Protein AF-A0A7S1R8A8-F1 (afdb_monomer_lite)

Structure (mmCIF, N/CA/C/O backbone):
data_AF-A0A7S1R8A8-F1
#
_entry.id   AF-A0A7S1R8A8-F1
#
loop_
_atom_site.group_PDB
_atom_site.id
_atom_site.type_symbol
_atom_site.label_atom_id
_atom_site.label_alt_id
_atom_site.label_comp_id
_atom_site.label_asym_id
_atom_site.label_entity_id
_atom_site.label_seq_id
_atom_site.pdbx_PDB_ins_code
_atom_site.Cartn_x
_atom_site.Cartn_y
_atom_site.Cartn_z
_atom_site.occupancy
_atom_site.B_iso_or_equiv
_atom_site.auth_seq_id
_atom_site.auth_comp_id
_atom_site.auth_asym_id
_atom_site.auth_atom_id
_atom_site.pdbx_PDB_model_num
ATOM 1 N N . GLY A 1 1 ? -0.635 -26.585 -5.445 1.00 55.06 1 GLY A N 1
ATOM 2 C CA . GLY A 1 1 ? 0.264 -25.433 -5.619 1.00 55.06 1 GLY A CA 1
ATOM 3 C C . GLY A 1 1 ? 1.291 -25.460 -4.512 1.00 55.06 1 GLY A C 1
ATOM 4 O O . GLY A 1 1 ? 1.230 -24.629 -3.621 1.00 55.06 1 GLY A O 1
ATOM 5 N N . ASP A 1 2 ? 2.200 -26.440 -4.534 1.00 68.62 2 ASP A N 1
ATOM 6 C CA . ASP A 1 2 ? 2.897 -26.871 -3.305 1.00 68.62 2 ASP A CA 1
ATOM 7 C C . ASP A 1 2 ? 4.385 -26.489 -3.302 1.00 68.62 2 ASP A C 1
ATOM 9 O O . ASP A 1 2 ? 5.131 -26.845 -2.390 1.00 68.62 2 ASP A O 1
ATOM 13 N N . GLN A 1 3 ? 4.831 -25.764 -4.330 1.00 78.31 3 GLN A N 1
ATOM 14 C CA . GLN A 1 3 ? 6.221 -25.374 -4.509 1.00 78.31 3 GLN A CA 1
ATOM 15 C C . GLN A 1 3 ? 6.344 -23.852 -4.500 1.00 78.31 3 GLN A C 1
ATOM 17 O O . GLN A 1 3 ? 5.862 -23.165 -5.398 1.00 78.31 3 GLN A O 1
ATOM 22 N N . TRP A 1 4 ? 7.019 -23.332 -3.478 1.00 80.81 4 TRP A N 1
ATOM 23 C CA . TRP A 1 4 ? 7.404 -21.928 -3.410 1.00 80.81 4 TRP A CA 1
ATOM 24 C C . TRP A 1 4 ? 8.608 -21.691 -4.315 1.00 80.81 4 TRP A C 1
ATOM 26 O O . TRP A 1 4 ? 9.660 -22.305 -4.129 1.00 80.81 4 TRP A O 1
ATOM 36 N N . ASN A 1 5 ? 8.459 -20.789 -5.280 1.00 81.25 5 ASN A N 1
ATOM 37 C CA . ASN A 1 5 ? 9.547 -20.375 -6.155 1.00 81.25 5 ASN A CA 1
ATOM 38 C C . ASN A 1 5 ? 10.071 -19.017 -5.694 1.00 81.25 5 ASN A C 1
ATOM 40 O O . ASN A 1 5 ? 9.314 -18.054 -5.581 1.00 81.25 5 ASN A O 1
ATOM 44 N N . ALA A 1 6 ? 11.373 -18.942 -5.426 1.00 88.19 6 ALA A N 1
ATOM 45 C CA . ALA A 1 6 ? 12.018 -17.667 -5.160 1.00 88.19 6 ALA A CA 1
ATOM 46 C C . ALA A 1 6 ? 12.056 -16.830 -6.444 1.00 88.19 6 ALA A C 1
ATOM 48 O O . ALA A 1 6 ? 12.294 -17.358 -7.532 1.00 88.19 6 ALA A O 1
ATOM 49 N N . PHE A 1 7 ? 11.878 -15.522 -6.305 1.00 88.75 7 PHE A N 1
ATOM 50 C CA . PHE A 1 7 ? 12.057 -14.573 -7.394 1.00 88.75 7 PHE A CA 1
ATOM 51 C C . PHE A 1 7 ? 12.934 -13.412 -6.933 1.00 88.75 7 PHE A C 1
ATOM 53 O O . PHE A 1 7 ? 12.974 -13.086 -5.746 1.00 88.75 7 PHE A O 1
ATOM 60 N N . ALA A 1 8 ? 13.657 -12.812 -7.875 1.00 91.38 8 ALA A N 1
ATOM 61 C CA . ALA A 1 8 ? 14.444 -11.613 -7.635 1.00 91.38 8 ALA A CA 1
ATOM 62 C C . ALA A 1 8 ? 13.632 -10.400 -8.116 1.00 91.38 8 ALA A C 1
ATOM 64 O O . ALA A 1 8 ? 13.513 -10.219 -9.330 1.00 91.38 8 ALA A O 1
ATOM 65 N N . PRO A 1 9 ? 13.040 -9.599 -7.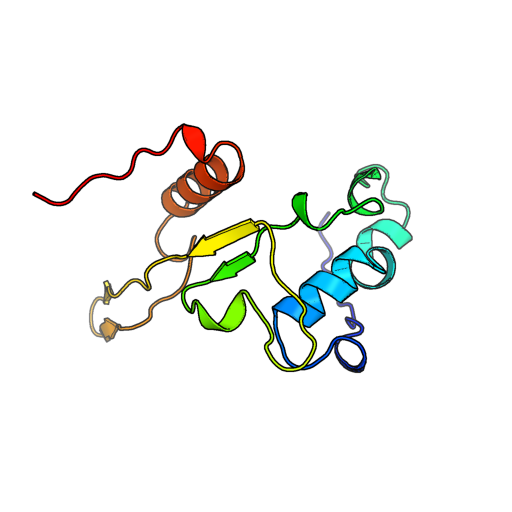213 1.00 90.50 9 PRO A N 1
ATOM 66 C CA . PRO A 1 9 ? 12.321 -8.397 -7.619 1.00 90.50 9 PRO A CA 1
ATOM 67 C C . PRO A 1 9 ? 13.299 -7.354 -8.188 1.00 90.50 9 PRO A C 1
ATOM 69 O O . PRO A 1 9 ? 14.439 -7.276 -7.713 1.00 90.50 9 PRO A O 1
ATOM 72 N N . PRO A 1 10 ? 12.872 -6.503 -9.138 1.00 93.69 10 PRO A N 1
ATOM 73 C CA . PRO A 1 10 ? 13.703 -5.443 -9.715 1.00 93.69 10 PRO A CA 1
ATOM 74 C C . PRO A 1 10 ? 13.815 -4.228 -8.768 1.00 93.69 10 PRO A C 1
ATOM 76 O O . PRO A 1 10 ? 13.640 -3.078 -9.156 1.00 93.69 10 PRO A O 1
ATOM 79 N N . VAL A 1 11 ? 14.112 -4.474 -7.487 1.00 91.06 11 VAL A N 1
ATOM 80 C CA . VAL A 1 11 ? 14.186 -3.439 -6.435 1.00 91.06 11 VAL A CA 1
ATOM 81 C C . VAL A 1 11 ? 15.284 -2.407 -6.677 1.00 91.06 11 VAL A C 1
ATOM 83 O O . VAL A 1 11 ? 15.198 -1.301 -6.160 1.00 91.06 11 VAL A O 1
ATOM 86 N N . GLN A 1 12 ? 16.313 -2.749 -7.456 1.00 89.56 12 GLN A N 1
ATOM 87 C CA . GLN A 1 12 ? 17.424 -1.839 -7.748 1.00 89.56 12 GLN A CA 1
ATOM 88 C C . GLN A 1 12 ? 16.983 -0.637 -8.597 1.00 89.56 12 GLN A C 1
ATOM 90 O O . GLN A 1 12 ? 17.583 0.429 -8.484 1.00 89.56 12 GLN A O 1
ATOM 95 N N . ASP A 1 13 ? 15.916 -0.796 -9.384 1.00 87.06 13 ASP A N 1
ATOM 96 C CA . ASP A 1 13 ? 15.432 0.213 -10.331 1.00 87.06 13 ASP A CA 1
ATOM 97 C C . ASP A 1 13 ? 14.242 1.025 -9.786 1.00 87.06 13 ASP A C 1
ATOM 99 O O . ASP A 1 13 ? 13.805 1.994 -10.405 1.00 87.06 13 ASP A O 1
ATOM 103 N N . ALA A 1 14 ? 13.711 0.647 -8.620 1.00 85.12 14 ALA A N 1
ATOM 104 C CA . ALA A 1 14 ? 12.424 1.125 -8.116 1.00 85.12 14 ALA A CA 1
ATOM 105 C C . ALA A 1 14 ? 12.508 2.180 -7.008 1.00 85.12 14 ALA A C 1
ATOM 107 O O . ALA A 1 14 ? 11.480 2.547 -6.456 1.00 85.12 14 ALA A O 1
ATOM 108 N N . GLY A 1 15 ? 13.707 2.677 -6.696 1.00 88.69 15 GLY A N 1
ATOM 109 C CA . GLY A 1 15 ? 13.927 3.646 -5.620 1.00 88.69 15 GLY A CA 1
ATOM 110 C C . GLY A 1 15 ? 13.924 3.026 -4.216 1.00 88.69 15 GLY A C 1
ATOM 111 O O . GLY A 1 15 ? 13.561 1.870 -4.017 1.00 88.69 15 GLY A O 1
ATOM 112 N N . ASP A 1 16 ? 14.357 3.813 -3.227 1.00 92.06 16 ASP A N 1
ATOM 113 C CA . ASP A 1 16 ? 14.450 3.407 -1.810 1.00 92.06 16 ASP A CA 1
ATOM 114 C C . ASP A 1 16 ? 13.216 3.848 -0.992 1.00 92.06 16 ASP A C 1
ATOM 116 O O . ASP A 1 16 ? 13.248 3.947 0.233 1.00 92.06 16 ASP A O 1
ATOM 120 N N . HIS A 1 17 ? 12.105 4.165 -1.666 1.00 95.88 17 HIS A N 1
ATOM 121 C CA . HIS A 1 17 ? 10.867 4.600 -1.024 1.00 95.88 17 HIS A CA 1
ATOM 122 C C . HIS A 1 17 ? 9.681 3.724 -1.429 1.00 95.88 17 HIS A C 1
ATOM 124 O O . HIS A 1 17 ? 9.549 3.316 -2.581 1.00 95.88 17 HIS A O 1
ATOM 130 N N . LYS A 1 18 ? 8.756 3.473 -0.492 1.00 95.81 18 LYS A N 1
ATOM 131 C CA . LYS A 1 18 ? 7.602 2.587 -0.731 1.00 95.81 18 LYS A CA 1
ATOM 132 C C . LYS A 1 18 ? 6.702 3.084 -1.861 1.00 95.81 18 LYS A C 1
ATOM 134 O O . LYS A 1 18 ? 6.250 2.280 -2.668 1.00 95.81 18 LYS A O 1
ATOM 139 N N . ALA A 1 19 ? 6.473 4.395 -1.933 1.00 96.62 19 ALA A N 1
ATOM 140 C CA . ALA A 1 19 ? 5.705 5.005 -3.018 1.00 96.62 19 ALA A CA 1
ATOM 141 C C . ALA A 1 19 ? 6.332 4.731 -4.401 1.00 96.62 19 ALA A C 1
ATOM 143 O O . ALA A 1 19 ? 5.610 4.365 -5.325 1.00 96.62 19 ALA A O 1
ATOM 144 N N . ASP A 1 20 ? 7.664 4.807 -4.518 1.00 96.62 20 ASP A N 1
ATOM 145 C CA . ASP A 1 20 ? 8.370 4.540 -5.779 1.00 96.62 20 ASP A CA 1
ATOM 146 C C . ASP A 1 20 ? 8.260 3.063 -6.176 1.00 96.62 20 ASP A C 1
ATOM 148 O O . ASP A 1 20 ? 7.980 2.742 -7.331 1.00 96.62 20 ASP A O 1
ATOM 152 N N . VAL A 1 21 ? 8.395 2.159 -5.199 1.00 96.00 21 VAL A N 1
ATOM 153 C CA . VAL A 1 21 ? 8.225 0.717 -5.414 1.00 96.00 21 VAL A CA 1
ATOM 154 C C . VAL A 1 21 ? 6.820 0.405 -5.920 1.00 96.00 21 VAL A C 1
ATOM 156 O O . VAL A 1 21 ? 6.670 -0.334 -6.890 1.00 96.00 21 VAL A O 1
ATOM 159 N N . LEU A 1 22 ? 5.779 0.986 -5.317 1.00 96.06 22 LEU A N 1
ATOM 160 C CA . LEU A 1 22 ? 4.406 0.781 -5.784 1.00 96.06 22 LEU A CA 1
ATOM 161 C C . LEU A 1 22 ? 4.179 1.367 -7.181 1.00 96.06 22 LEU A C 1
ATOM 163 O O . LEU A 1 22 ? 3.526 0.725 -8.005 1.00 96.06 22 LEU A O 1
ATOM 167 N N . ALA A 1 23 ? 4.753 2.534 -7.477 1.00 95.81 23 ALA A N 1
ATOM 168 C CA . ALA A 1 23 ? 4.713 3.106 -8.817 1.00 95.81 23 ALA A CA 1
ATOM 169 C C . ALA A 1 23 ? 5.397 2.185 -9.844 1.00 95.81 23 ALA A C 1
ATOM 171 O O . ALA A 1 23 ? 4.870 1.988 -10.939 1.00 95.81 23 ALA A O 1
ATOM 172 N N . ALA A 1 24 ? 6.525 1.562 -9.487 1.00 96.06 24 ALA A N 1
ATOM 173 C CA . ALA A 1 24 ? 7.216 0.589 -10.330 1.00 96.06 24 ALA A CA 1
ATOM 174 C C . ALA A 1 24 ? 6.394 -0.696 -10.543 1.00 96.06 24 ALA A C 1
ATOM 176 O O . ALA A 1 24 ? 6.296 -1.164 -11.675 1.00 96.06 24 ALA A O 1
ATOM 177 N N . VAL A 1 25 ? 5.748 -1.227 -9.497 1.00 94.69 25 VAL A N 1
ATOM 178 C CA . VAL A 1 25 ? 4.848 -2.395 -9.593 1.00 94.69 25 VAL A CA 1
ATOM 179 C C . VAL A 1 25 ? 3.691 -2.124 -10.553 1.00 94.69 25 VAL A C 1
ATOM 181 O O . VAL A 1 25 ? 3.351 -2.978 -11.363 1.00 94.69 25 VAL A O 1
ATOM 184 N N . VAL A 1 26 ? 3.085 -0.937 -10.482 1.00 94.94 26 VAL A N 1
ATOM 185 C CA . VAL A 1 26 ? 1.988 -0.550 -11.383 1.00 94.94 26 VAL A CA 1
ATOM 186 C C . VAL A 1 26 ? 2.480 -0.359 -12.820 1.00 94.94 26 VAL A C 1
ATOM 188 O O . 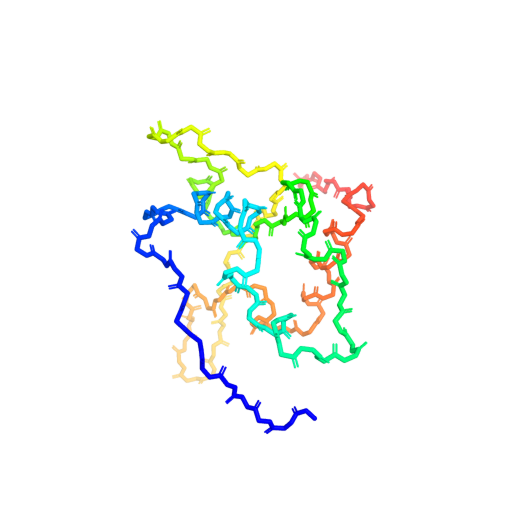VAL A 1 26 ? 1.767 -0.697 -13.761 1.00 94.94 26 VAL A O 1
ATOM 191 N N . ARG A 1 27 ? 3.691 0.179 -13.003 1.00 94.56 27 ARG A N 1
ATOM 192 C CA . ARG A 1 27 ? 4.281 0.445 -14.322 1.00 94.56 27 ARG A CA 1
ATOM 193 C C . ARG A 1 27 ? 4.694 -0.834 -15.051 1.00 94.56 27 ARG A C 1
ATOM 195 O O . ARG A 1 27 ? 4.535 -0.909 -16.265 1.00 94.56 27 ARG A O 1
ATOM 202 N N . GLU A 1 28 ? 5.223 -1.811 -14.317 1.00 93.81 28 GLU A N 1
ATOM 203 C CA . GLU A 1 28 ? 5.817 -3.042 -14.858 1.00 93.81 28 GLU A CA 1
ATOM 204 C C . GLU A 1 28 ? 5.361 -4.287 -14.069 1.00 93.81 28 GLU A C 1
ATOM 206 O O . GLU A 1 28 ? 6.184 -5.019 -13.512 1.00 93.81 28 GLU A O 1
ATOM 211 N N . PRO A 1 29 ? 4.047 -4.562 -13.979 1.00 92.31 29 PRO A N 1
ATOM 212 C CA . PRO A 1 29 ? 3.519 -5.608 -13.102 1.00 92.31 29 PRO A CA 1
ATOM 213 C C . PRO A 1 29 ? 4.065 -6.999 -13.430 1.00 92.31 29 PRO A C 1
ATOM 215 O O . PRO A 1 29 ? 4.256 -7.817 -12.534 1.00 92.31 29 PRO A O 1
ATOM 218 N N . ASP A 1 30 ? 4.389 -7.269 -14.692 1.00 89.38 30 ASP A N 1
ATOM 219 C CA . ASP A 1 30 ? 4.955 -8.540 -15.136 1.00 89.38 30 ASP A CA 1
ATOM 220 C C . ASP A 1 30 ? 6.370 -8.794 -14.583 1.00 89.38 30 ASP A C 1
ATOM 222 O O . ASP A 1 30 ? 6.754 -9.950 -14.396 1.00 89.38 30 ASP A O 1
ATOM 226 N N . ALA A 1 31 ? 7.145 -7.740 -14.309 1.00 90.69 31 ALA A N 1
ATOM 227 C CA . ALA A 1 31 ? 8.466 -7.844 -13.693 1.00 90.69 31 ALA A CA 1
ATOM 228 C C . ALA A 1 31 ? 8.381 -8.131 -12.187 1.00 90.69 31 ALA A C 1
ATOM 230 O O . ALA A 1 31 ? 9.267 -8.783 -11.630 1.00 90.69 31 ALA A O 1
ATOM 231 N N . TRP A 1 32 ? 7.304 -7.680 -11.542 1.00 91.88 32 TRP A N 1
ATOM 232 C CA . TRP A 1 32 ? 7.083 -7.808 -10.100 1.00 91.88 32 TRP A CA 1
ATOM 233 C C . TRP A 1 32 ? 6.249 -9.025 -9.701 1.00 91.88 32 TRP A C 1
ATOM 235 O O . TRP A 1 32 ? 6.347 -9.484 -8.564 1.00 91.88 32 TRP A O 1
ATOM 245 N N . LEU A 1 33 ? 5.446 -9.557 -10.622 1.00 88.50 33 LEU A N 1
ATOM 246 C CA . LEU A 1 33 ? 4.493 -10.637 -10.382 1.00 88.50 33 LEU A CA 1
ATOM 247 C C . LEU A 1 33 ? 4.800 -11.836 -11.304 1.00 88.50 33 LEU A C 1
ATOM 249 O O . LEU A 1 33 ? 4.054 -12.128 -12.246 1.00 88.50 33 LEU A O 1
ATOM 253 N N . PRO A 1 34 ? 5.917 -12.550 -11.064 1.00 82.94 34 PRO A N 1
ATOM 254 C CA . PRO A 1 34 ? 6.427 -13.586 -11.963 1.00 82.94 34 PRO A CA 1
ATOM 255 C C . PRO A 1 34 ? 5.488 -14.786 -12.127 1.00 82.94 34 PRO A C 1
ATOM 257 O O . PRO A 1 34 ? 5.597 -15.500 -13.124 1.00 82.94 34 PRO A O 1
ATOM 260 N N . GLN A 1 35 ? 4.543 -14.995 -11.204 1.00 79.25 35 GLN A N 1
ATOM 261 C CA . GLN A 1 35 ? 3.521 -16.038 -11.312 1.00 79.25 35 GLN A CA 1
ATOM 262 C C . GLN A 1 35 ? 2.711 -15.942 -12.617 1.00 79.25 35 GLN A C 1
ATOM 264 O O . GLN A 1 35 ? 2.275 -16.962 -13.139 1.00 79.25 35 GLN A O 1
ATOM 269 N N . TYR A 1 36 ? 2.590 -14.750 -13.213 1.00 75.06 36 TYR A N 1
ATOM 270 C CA . TYR A 1 36 ? 1.861 -14.559 -14.472 1.00 75.06 36 TYR A CA 1
ATOM 271 C C . TYR A 1 36 ? 2.682 -14.882 -15.723 1.00 75.06 36 TYR A C 1
ATOM 273 O O . TYR A 1 36 ? 2.121 -15.041 -16.804 1.00 75.06 36 TYR A O 1
ATOM 281 N N . ARG A 1 37 ? 4.007 -15.031 -15.601 1.00 70.50 37 ARG A N 1
ATOM 282 C CA . ARG A 1 37 ? 4.873 -15.435 -16.721 1.00 70.50 37 ARG A CA 1
ATOM 283 C C . ARG A 1 37 ? 4.858 -16.945 -16.958 1.00 70.50 37 ARG A C 1
ATOM 285 O O . ARG A 1 37 ? 5.146 -17.383 -18.067 1.00 70.50 37 ARG A O 1
ATOM 292 N N . CYS A 1 38 ? 4.521 -17.735 -15.938 1.00 65.06 38 CYS A N 1
ATOM 293 C CA . CYS A 1 38 ? 4.573 -19.198 -15.997 1.00 65.06 38 CYS A CA 1
ATOM 294 C C . CYS A 1 38 ? 3.332 -19.858 -16.618 1.00 65.06 38 CYS A C 1
ATOM 296 O O . CYS A 1 38 ? 3.311 -21.080 -16.733 1.00 65.06 38 CYS A O 1
ATOM 298 N N . GLY A 1 39 ? 2.336 -19.081 -17.060 1.00 58.22 39 GLY A N 1
ATOM 299 C CA . GLY A 1 39 ? 1.165 -19.620 -17.757 1.00 58.22 39 GLY A CA 1
ATOM 300 C C . GLY A 1 39 ? 0.235 -20.455 -16.874 1.00 58.22 39 GLY A C 1
ATOM 301 O O . GLY A 1 39 ? -0.461 -21.317 -17.403 1.00 58.22 39 GLY A O 1
ATOM 302 N N . ASP A 1 40 ? 0.222 -20.218 -15.557 1.00 64.56 40 ASP A N 1
ATOM 303 C CA . ASP A 1 40 ? -0.784 -20.812 -14.673 1.00 64.56 40 ASP A CA 1
ATOM 304 C C . ASP A 1 40 ? -2.184 -20.341 -15.102 1.00 64.56 40 ASP A C 1
ATOM 306 O O . ASP A 1 40 ? -2.435 -19.142 -15.224 1.00 64.56 40 ASP A O 1
ATOM 310 N N . GLU A 1 41 ? -3.102 -21.282 -15.335 1.00 55.88 41 GLU A N 1
ATOM 311 C CA . GLU A 1 41 ? -4.471 -21.013 -15.814 1.00 55.88 41 GLU A CA 1
ATOM 312 C C . GLU A 1 41 ? -5.328 -20.229 -14.796 1.00 55.88 41 GLU A C 1
ATOM 314 O O . GLU A 1 41 ? -6.353 -19.661 -15.165 1.00 55.88 41 GLU A O 1
ATOM 319 N N . GLU A 1 42 ? -4.890 -20.142 -13.534 1.00 63.53 42 GLU A N 1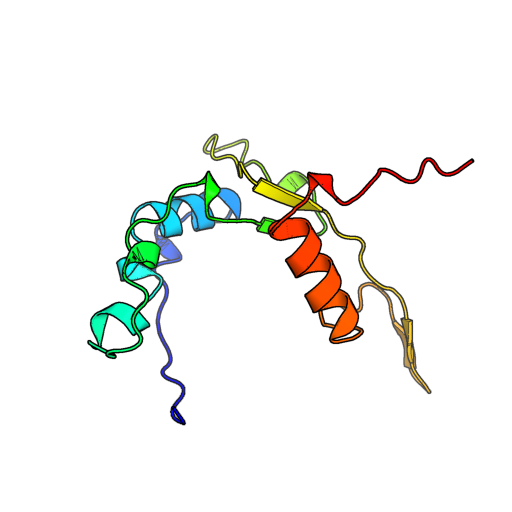
ATOM 320 C CA . GLU A 1 42 ? -5.487 -19.293 -12.487 1.00 63.53 42 GLU A CA 1
ATOM 321 C C . GLU A 1 42 ? -4.944 -17.851 -12.486 1.00 63.53 42 GLU A C 1
ATOM 323 O O . GLU A 1 42 ? -5.279 -17.049 -11.610 1.00 63.53 42 GLU A O 1
ATOM 328 N N . ALA A 1 43 ? -4.094 -17.497 -13.454 1.00 62.91 43 ALA A N 1
ATOM 329 C CA . ALA A 1 43 ? -3.636 -16.133 -13.646 1.00 62.91 43 ALA A CA 1
ATOM 330 C C . ALA A 1 43 ? -4.829 -15.174 -13.771 1.00 62.91 43 ALA A C 1
ATOM 332 O O . ALA A 1 43 ? -5.660 -15.337 -14.656 1.00 62.91 43 ALA A O 1
ATOM 333 N N . VAL A 1 44 ? -4.880 -14.159 -12.905 1.00 70.50 44 VAL A N 1
ATOM 334 C CA . VAL A 1 44 ? -5.852 -13.056 -12.922 1.00 70.50 44 VAL A CA 1
ATOM 335 C C . VAL A 1 44 ? -5.296 -11.988 -13.874 1.00 70.50 44 VAL A C 1
ATOM 337 O O . VAL A 1 44 ? -4.427 -11.213 -13.455 1.00 70.50 44 VAL A O 1
ATOM 340 N N . PRO A 1 45 ? -5.687 -11.955 -15.166 1.00 75.38 45 PRO A N 1
ATOM 341 C CA . PRO A 1 45 ? -5.038 -11.105 -16.170 1.00 75.38 45 PRO A CA 1
ATOM 342 C C . PRO A 1 45 ? -5.179 -9.612 -15.853 1.00 75.38 45 PRO A C 1
ATOM 344 O O . PRO A 1 45 ? -4.389 -8.789 -16.316 1.00 75.38 45 PRO A O 1
ATOM 347 N N . GLU A 1 46 ? -6.162 -9.261 -15.026 1.00 82.50 46 GLU A N 1
ATOM 348 C CA . GLU A 1 46 ? -6.406 -7.918 -14.517 1.00 82.50 46 GLU A CA 1
ATOM 349 C C . GLU A 1 46 ? -5.221 -7.380 -13.699 1.00 82.50 46 GLU A C 1
ATOM 351 O O . GLU A 1 46 ? -5.000 -6.171 -13.673 1.00 82.50 46 GLU A O 1
ATOM 356 N N . LEU A 1 47 ? -4.407 -8.253 -13.091 1.00 81.69 47 LEU A N 1
ATOM 357 C CA . LEU A 1 47 ? -3.209 -7.853 -12.344 1.00 81.69 47 LEU A CA 1
ATOM 358 C C . LEU A 1 47 ? -2.033 -7.441 -13.242 1.00 81.69 47 LEU A C 1
ATOM 360 O O . LEU A 1 47 ? -1.075 -6.855 -12.751 1.00 81.69 47 LEU A O 1
ATOM 364 N N . LEU A 1 48 ? -2.104 -7.674 -14.555 1.00 85.69 48 LEU A N 1
ATOM 365 C CA . LEU A 1 48 ? -1.181 -7.059 -15.520 1.00 85.69 48 LEU A CA 1
ATOM 366 C C . LEU A 1 48 ? -1.652 -5.671 -15.976 1.00 85.69 48 LEU A C 1
ATOM 368 O O . LEU A 1 48 ? -0.917 -4.957 -16.651 1.00 85.69 48 LEU A O 1
ATOM 372 N N . GLN A 1 49 ? -2.873 -5.284 -15.609 1.00 89.12 49 GLN A N 1
ATOM 373 C CA . GLN A 1 49 ? -3.483 -3.993 -15.923 1.00 89.12 49 GLN A CA 1
ATOM 374 C C . GLN A 1 49 ? -3.705 -3.183 -14.643 1.00 89.12 49 GLN A C 1
ATOM 376 O O . GLN A 1 49 ? -4.722 -2.498 -14.489 1.00 89.12 49 GLN A O 1
ATOM 381 N N . LEU A 1 50 ? -2.758 -3.285 -13.703 1.00 92.38 50 LEU A N 1
ATOM 382 C CA . LEU A 1 50 ? -2.809 -2.514 -12.471 1.00 92.38 50 LEU A CA 1
ATOM 383 C C . LEU A 1 50 ? -2.858 -1.024 -12.789 1.00 92.38 50 LEU A C 1
ATOM 385 O O . LEU A 1 50 ? -2.156 -0.501 -13.652 1.00 92.38 50 LEU A O 1
ATOM 389 N N . ARG A 1 51 ? -3.707 -0.338 -12.037 1.00 94.69 51 ARG A N 1
ATOM 390 C CA . ARG A 1 51 ? -3.755 1.118 -11.966 1.00 94.69 51 ARG A CA 1
ATOM 391 C C . ARG A 1 51 ? -3.361 1.554 -10.559 1.00 94.69 51 ARG A C 1
ATOM 393 O O . ARG A 1 51 ? -3.579 0.779 -9.620 1.00 94.69 51 ARG A O 1
ATOM 400 N N . PRO A 1 52 ? -2.864 2.781 -10.361 1.00 94.81 52 PRO A N 1
ATOM 401 C CA . PRO A 1 52 ? -2.554 3.277 -9.022 1.00 94.81 52 PRO A CA 1
ATOM 402 C C . PRO A 1 52 ? -3.732 3.133 -8.038 1.00 94.81 52 PRO A C 1
ATOM 404 O O . PRO A 1 52 ? -3.537 2.790 -6.879 1.00 94.81 52 PRO A O 1
ATOM 407 N N . GLU A 1 53 ? -4.977 3.277 -8.505 1.00 94.38 53 GLU A N 1
ATOM 408 C CA . GLU A 1 53 ? -6.198 3.140 -7.696 1.00 94.38 53 GLU A CA 1
ATOM 409 C C . GLU A 1 53 ? -6.572 1.684 -7.360 1.00 94.38 53 GLU A C 1
ATOM 411 O O . GLU A 1 53 ? -7.449 1.430 -6.529 1.00 94.38 53 GLU A O 1
ATOM 416 N N . SER A 1 54 ? -5.947 0.702 -8.010 1.00 92.25 54 SER A N 1
ATOM 417 C CA . SER A 1 54 ? -6.135 -0.720 -7.681 1.00 92.25 54 SER A CA 1
ATOM 418 C C . SER A 1 54 ? -5.164 -1.231 -6.618 1.00 92.25 54 SER A C 1
ATOM 420 O O . SER A 1 54 ? -5.332 -2.349 -6.141 1.00 92.25 54 SER A O 1
ATOM 422 N N . VAL A 1 55 ? -4.185 -0.417 -6.216 1.00 93.12 55 VAL A N 1
ATOM 423 C CA . VAL A 1 55 ? -3.171 -0.781 -5.223 1.00 93.12 55 VAL A CA 1
ATOM 424 C C . VAL A 1 55 ? -3.414 0.011 -3.945 1.00 93.12 55 VAL A C 1
ATOM 426 O O . VAL A 1 55 ? -3.668 1.211 -3.998 1.00 93.12 55 VAL A O 1
ATOM 429 N N . VAL A 1 56 ? -3.346 -0.658 -2.792 1.00 94.69 56 VAL A N 1
ATOM 430 C CA . VAL A 1 56 ? -3.472 -0.011 -1.481 1.00 94.69 56 VAL A CA 1
ATOM 431 C C . VAL A 1 56 ? -2.214 -0.254 -0.661 1.00 94.69 56 VAL A C 1
ATOM 433 O O . VAL A 1 56 ? -1.833 -1.405 -0.453 1.00 94.69 56 VAL A O 1
ATOM 436 N N . LEU A 1 57 ? -1.588 0.818 -0.169 1.00 94.81 57 LEU A N 1
ATOM 437 C CA . LEU A 1 57 ? -0.512 0.706 0.817 1.00 94.81 57 LEU A CA 1
ATOM 438 C C . LEU A 1 57 ? -1.099 0.675 2.221 1.00 94.81 57 LEU A C 1
ATOM 440 O O . LEU A 1 57 ? -1.859 1.562 2.605 1.00 94.81 57 LEU A O 1
ATOM 444 N N . VAL A 1 58 ? -0.705 -0.317 3.007 1.00 91.50 58 VAL A N 1
ATOM 445 C CA . VAL A 1 58 ? -1.109 -0.411 4.404 1.00 91.50 58 VAL A CA 1
ATOM 446 C C . VAL A 1 58 ? 0.118 -0.282 5.287 1.00 91.50 58 VAL A C 1
ATOM 448 O O . VAL A 1 58 ? 1.033 -1.100 5.204 1.00 91.50 58 VAL A O 1
ATOM 451 N N . ASP A 1 59 ? 0.161 0.783 6.081 1.00 91.69 59 ASP A N 1
ATOM 452 C CA . ASP A 1 59 ? 1.359 1.185 6.814 1.00 91.69 59 ASP A CA 1
ATOM 453 C C . ASP A 1 59 ? 0.998 1.980 8.068 1.00 91.69 59 ASP A C 1
ATOM 455 O O . ASP A 1 59 ? -0.081 2.555 8.162 1.00 91.69 59 ASP A O 1
ATOM 459 N N . ASP A 1 60 ? 1.899 2.045 9.037 1.00 89.94 60 ASP A N 1
ATOM 460 C CA . ASP A 1 60 ? 1.704 2.844 10.244 1.00 89.94 60 ASP A CA 1
ATOM 461 C C . ASP A 1 60 ? 2.304 4.255 10.132 1.00 89.94 60 ASP A C 1
ATOM 463 O O . ASP A 1 60 ? 1.916 5.167 10.871 1.00 89.94 60 ASP A O 1
ATOM 467 N N . GLN A 1 61 ? 3.229 4.461 9.191 1.00 91.38 61 GLN A N 1
ATOM 468 C CA . GLN A 1 61 ? 3.960 5.713 9.036 1.00 91.38 61 GLN A CA 1
ATOM 469 C C . GLN A 1 61 ? 3.432 6.516 7.851 1.00 91.38 61 GLN A C 1
ATOM 471 O O . GLN A 1 61 ? 3.629 6.152 6.693 1.00 91.38 61 GLN A O 1
ATOM 476 N N . ALA A 1 62 ? 2.843 7.677 8.143 1.00 92.31 62 ALA A N 1
ATOM 477 C CA . ALA A 1 62 ? 2.311 8.576 7.120 1.00 92.31 62 ALA A CA 1
ATOM 478 C C . ALA A 1 62 ? 3.370 9.056 6.111 1.00 92.31 62 ALA A C 1
ATOM 480 O O . ALA A 1 62 ? 3.047 9.306 4.953 1.00 92.31 62 ALA A O 1
ATOM 481 N N . SER A 1 63 ? 4.644 9.130 6.517 1.00 95.31 63 SER A N 1
ATOM 482 C CA . SER A 1 63 ? 5.753 9.487 5.624 1.00 95.31 63 SER A CA 1
ATOM 483 C C . SER A 1 63 ? 5.953 8.504 4.471 1.00 95.31 63 SER A C 1
ATOM 485 O O . SER A 1 63 ? 6.589 8.865 3.496 1.00 95.31 63 SER A O 1
ATOM 487 N N . ASN A 1 64 ? 5.415 7.283 4.553 1.00 95.44 64 ASN A N 1
ATOM 488 C CA . ASN A 1 64 ? 5.535 6.290 3.487 1.00 95.44 64 ASN A CA 1
ATOM 489 C C . ASN A 1 64 ? 4.528 6.500 2.339 1.00 95.44 64 ASN A C 1
ATOM 491 O O . ASN A 1 64 ? 4.661 5.848 1.302 1.00 95.44 64 ASN A O 1
ATOM 495 N N . PHE A 1 65 ? 3.525 7.373 2.504 1.00 96.31 65 PHE A N 1
ATOM 496 C CA . PHE A 1 65 ? 2.451 7.573 1.518 1.00 96.31 65 PHE A CA 1
ATOM 497 C C . PHE A 1 65 ? 2.812 8.544 0.389 1.00 96.31 65 PHE A C 1
ATOM 499 O O . PHE A 1 65 ? 2.128 8.575 -0.633 1.00 96.31 65 PHE A O 1
ATOM 506 N N . GLU A 1 66 ? 3.891 9.305 0.544 1.00 96.94 66 GLU A N 1
ATOM 507 C CA . GLU A 1 66 ? 4.362 10.265 -0.450 1.00 96.94 66 GLU A CA 1
ATOM 508 C C . GLU A 1 66 ? 5.885 10.342 -0.393 1.00 96.94 66 GLU A C 1
ATOM 510 O O . GLU A 1 66 ? 6.456 10.499 0.685 1.00 96.94 66 GLU A O 1
ATOM 515 N N . ASN A 1 67 ? 6.546 10.239 -1.546 1.00 96.88 67 ASN A N 1
ATOM 516 C CA . ASN A 1 67 ? 7.971 10.515 -1.639 1.00 96.88 67 ASN A CA 1
ATOM 517 C C . ASN A 1 67 ? 8.187 11.983 -2.051 1.00 96.88 67 ASN A C 1
ATOM 519 O O . ASN A 1 67 ? 7.952 12.325 -3.211 1.00 96.88 67 ASN A O 1
ATOM 523 N N . PRO A 1 68 ? 8.718 12.851 -1.172 1.00 95.31 68 PRO A N 1
ATOM 524 C CA . PRO A 1 68 ? 8.942 14.256 -1.510 1.00 95.31 68 PRO A CA 1
ATOM 525 C C . PRO A 1 68 ? 10.062 14.472 -2.543 1.00 95.31 68 PRO A C 1
ATOM 527 O O . PRO A 1 68 ? 10.177 15.562 -3.098 1.00 95.31 68 PRO A O 1
ATOM 530 N N . VAL A 1 69 ? 10.919 13.471 -2.778 1.00 96.00 69 VAL A N 1
ATOM 531 C CA . VAL A 1 69 ? 12.054 13.562 -3.709 1.00 96.00 69 VAL A CA 1
ATOM 532 C C . VAL A 1 69 ? 11.629 13.233 -5.138 1.00 96.00 69 VAL A C 1
ATOM 534 O O . VAL A 1 69 ? 11.977 13.973 -6.056 1.00 96.00 69 VAL A O 1
ATOM 537 N N . SER A 1 70 ? 10.894 12.137 -5.339 1.00 95.44 70 SER A N 1
ATOM 538 C CA . SER A 1 70 ? 10.410 11.720 -6.664 1.00 95.44 70 SER A CA 1
ATOM 539 C C . SER A 1 70 ? 9.061 12.346 -7.033 1.00 95.44 70 SER A C 1
ATOM 541 O O . SER A 1 70 ? 8.747 12.458 -8.216 1.00 95.44 70 SER A O 1
ATOM 543 N N . GLY A 1 71 ? 8.273 12.765 -6.037 1.00 95.62 71 GLY A N 1
ATOM 544 C CA . GLY A 1 71 ? 6.894 13.222 -6.207 1.00 95.62 71 GLY A CA 1
ATOM 545 C C . GLY A 1 71 ? 5.873 12.088 -6.341 1.00 95.62 71 GLY A C 1
ATOM 546 O O . GLY A 1 71 ? 4.700 12.367 -6.579 1.00 95.62 71 GLY A O 1
ATOM 547 N N . GLU A 1 72 ? 6.290 10.824 -6.205 1.00 96.56 72 GLU A N 1
ATOM 548 C CA . GLU A 1 72 ? 5.377 9.681 -6.254 1.00 96.56 72 GLU A CA 1
ATOM 549 C C . GLU A 1 72 ? 4.463 9.666 -5.022 1.00 96.56 72 GLU A C 1
ATOM 551 O O . GLU A 1 72 ? 4.915 9.802 -3.879 1.00 96.56 72 GLU A O 1
ATOM 556 N N . GLN A 1 73 ? 3.167 9.462 -5.256 1.00 96.75 73 GLN A N 1
ATOM 557 C CA . GLN A 1 73 ? 2.138 9.483 -4.222 1.00 96.75 73 GLN A CA 1
ATOM 558 C C . GLN A 1 73 ? 1.274 8.227 -4.287 1.00 96.75 73 GLN A C 1
ATOM 560 O O . GLN A 1 73 ? 0.813 7.807 -5.350 1.00 96.75 73 GLN A O 1
ATOM 565 N N . VAL A 1 74 ? 0.989 7.654 -3.121 1.00 96.62 74 VAL A N 1
ATOM 566 C CA . VAL A 1 74 ? 0.059 6.537 -3.001 1.00 96.62 74 VAL A CA 1
ATOM 567 C C . VAL A 1 74 ? -1.373 7.065 -2.943 1.00 96.62 74 VAL A C 1
ATOM 569 O O . VAL A 1 74 ? -1.765 7.727 -1.985 1.00 96.62 74 VAL A O 1
ATOM 572 N N . LEU A 1 75 ? -2.184 6.737 -3.952 1.00 95.88 75 LEU A N 1
ATOM 573 C CA . LEU A 1 75 ? -3.562 7.240 -4.052 1.00 95.88 75 LEU A CA 1
ATOM 574 C C . LEU A 1 75 ? -4.531 6.586 -3.064 1.00 95.88 75 LEU A C 1
ATOM 576 O O . LEU A 1 75 ? -5.518 7.199 -2.659 1.00 95.88 75 LEU A O 1
ATOM 580 N N . ARG A 1 76 ? -4.278 5.330 -2.693 1.00 95.00 76 ARG A N 1
ATOM 581 C CA . ARG A 1 76 ? -5.083 4.601 -1.715 1.00 95.00 76 ARG A CA 1
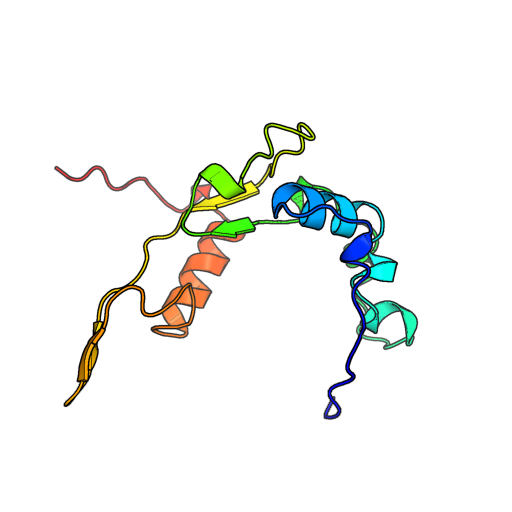ATOM 582 C C . ARG A 1 76 ? -4.180 4.042 -0.639 1.00 95.00 76 ARG A C 1
ATOM 584 O O . ARG A 1 76 ? -3.296 3.234 -0.912 1.00 95.00 76 ARG A O 1
ATOM 591 N N . TYR A 1 77 ? -4.432 4.443 0.593 1.00 94.25 77 TYR A N 1
ATOM 592 C CA . TYR A 1 77 ? -3.684 3.958 1.736 1.00 94.25 77 TYR A CA 1
ATOM 593 C C . TYR A 1 77 ? -4.607 3.696 2.921 1.00 94.25 77 TYR A C 1
ATOM 595 O O . TYR A 1 77 ? -5.697 4.258 3.027 1.00 94.25 77 TYR A O 1
ATOM 603 N N . CYS A 1 78 ? -4.157 2.822 3.810 1.00 90.88 78 CYS A N 1
ATOM 604 C CA . CYS A 1 78 ? -4.765 2.587 5.107 1.00 90.88 78 CYS A CA 1
ATOM 605 C C . CYS A 1 78 ? -3.680 2.795 6.159 1.00 90.88 78 CYS A C 1
ATOM 607 O O . CYS A 1 78 ? -2.699 2.048 6.197 1.00 90.88 78 CYS A O 1
ATOM 609 N N . GLN A 1 79 ? -3.838 3.835 6.979 1.00 89.06 79 GLN A N 1
ATOM 610 C CA . GLN A 1 79 ? -2.948 4.041 8.108 1.00 89.06 79 GLN A CA 1
ATOM 611 C C . GLN A 1 79 ? -3.410 3.180 9.277 1.00 89.06 79 GLN A C 1
ATOM 613 O O . GLN A 1 79 ? -4.565 3.272 9.690 1.00 89.06 79 GLN A O 1
ATOM 618 N N . VAL A 1 80 ? -2.511 2.371 9.827 1.00 85.81 80 VAL A N 1
ATOM 619 C CA . VAL A 1 80 ? -2.840 1.479 10.942 1.00 85.81 80 VAL A CA 1
ATOM 620 C C . VAL A 1 80 ? -2.001 1.743 12.176 1.00 85.81 80 VAL A C 1
ATOM 622 O O . VAL A 1 80 ? -0.856 2.181 12.105 1.00 85.81 80 VAL A O 1
ATOM 625 N N . ALA A 1 81 ? -2.587 1.472 13.339 1.00 82.00 81 ALA A N 1
ATOM 626 C CA . ALA A 1 81 ? -1.861 1.518 14.594 1.00 82.00 81 ALA A CA 1
ATOM 627 C C . ALA A 1 81 ? -0.948 0.293 14.732 1.00 82.00 81 ALA A C 1
ATOM 629 O O . ALA A 1 81 ? -1.274 -0.806 14.280 1.00 82.00 81 ALA A O 1
ATOM 630 N N . ARG A 1 82 ? 0.184 0.472 15.418 1.00 80.06 82 ARG A N 1
ATOM 631 C CA . ARG A 1 82 ? 0.986 -0.656 15.895 1.00 80.06 82 ARG A CA 1
ATOM 632 C C . ARG A 1 82 ? 0.361 -1.233 17.152 1.00 80.06 82 ARG A C 1
ATOM 634 O O . ARG A 1 82 ? -0.036 -0.490 18.048 1.00 80.06 82 ARG A O 1
ATOM 641 N N . TYR A 1 83 ? 0.345 -2.555 17.239 1.00 74.81 83 TYR A N 1
ATOM 642 C CA . TYR A 1 83 ? -0.118 -3.242 18.434 1.00 74.81 83 TYR A CA 1
ATOM 643 C C . TYR A 1 83 ? 1.024 -3.413 19.434 1.00 74.81 83 TYR A C 1
ATOM 645 O O . TYR A 1 83 ? 2.123 -3.851 19.083 1.00 74.81 83 TYR A O 1
ATOM 653 N N . ASP A 1 84 ? 0.725 -3.119 20.693 1.00 76.25 84 ASP A N 1
ATOM 654 C CA . ASP A 1 84 ? 1.528 -3.518 21.840 1.00 76.25 84 ASP A CA 1
ATOM 655 C C . ASP A 1 84 ? 0.755 -4.619 22.578 1.00 76.25 84 ASP A C 1
ATOM 657 O O . ASP A 1 84 ? -0.443 -4.480 22.827 1.00 76.25 84 ASP A O 1
ATOM 661 N N . ALA A 1 85 ? 1.417 -5.723 22.927 1.00 72.56 85 ALA A N 1
ATOM 662 C CA . ALA A 1 85 ? 0.753 -6.862 23.559 1.00 72.56 85 ALA A CA 1
ATOM 663 C C . ALA A 1 85 ? 1.579 -7.457 24.702 1.00 72.56 85 ALA A C 1
ATOM 665 O O . ALA A 1 85 ? 2.812 -7.475 24.688 1.00 72.56 85 ALA A O 1
ATOM 666 N N . HIS A 1 86 ? 0.884 -7.976 25.714 1.00 75.06 86 HIS A N 1
ATOM 667 C CA . HIS A 1 86 ? 1.512 -8.685 26.822 1.00 75.06 86 HIS A CA 1
ATOM 668 C C . HIS A 1 86 ? 1.691 -10.166 26.486 1.00 75.06 86 HIS A C 1
ATOM 670 O O . HIS A 1 86 ? 0.717 -10.910 26.388 1.00 75.06 86 HIS A O 1
ATOM 676 N N . TYR A 1 87 ? 2.943 -10.618 26.401 1.00 76.44 87 TYR A N 1
ATOM 677 C CA . TYR A 1 87 ? 3.273 -12.029 26.209 1.00 76.44 87 TYR A CA 1
ATOM 678 C C . TYR A 1 87 ? 3.726 -12.694 27.508 1.00 76.44 87 TYR A C 1
ATOM 680 O O . TYR A 1 87 ? 4.498 -12.149 28.310 1.00 76.44 87 TYR A O 1
ATOM 688 N N . ARG A 1 88 ? 3.265 -13.933 27.715 1.00 75.56 88 ARG A N 1
ATOM 689 C CA . ARG A 1 88 ? 3.590 -14.730 28.902 1.00 75.56 88 ARG A CA 1
ATOM 690 C C . ARG A 1 88 ? 5.109 -14.905 29.011 1.00 75.56 88 ARG A C 1
ATOM 692 O O . ARG A 1 88 ? 5.727 -15.481 28.126 1.00 75.56 88 ARG A O 1
ATOM 699 N N . ARG A 1 89 ? 5.690 -14.459 30.133 1.00 83.94 89 ARG A N 1
ATOM 700 C CA . ARG A 1 89 ? 7.142 -14.484 30.441 1.00 83.94 89 ARG A CA 1
ATOM 701 C C . ARG A 1 89 ? 8.031 -13.572 29.576 1.00 83.94 89 ARG A C 1
ATOM 703 O O . ARG A 1 89 ? 9.239 -13.597 29.777 1.00 83.94 89 ARG A O 1
ATOM 710 N N . MET A 1 90 ? 7.467 -12.761 28.680 1.00 80.00 90 MET A N 1
ATOM 711 C CA . MET A 1 90 ? 8.223 -11.799 27.856 1.00 80.00 90 MET A CA 1
ATOM 712 C C . MET A 1 90 ? 7.896 -10.333 28.182 1.00 80.00 90 MET A C 1
ATOM 714 O O . MET A 1 90 ? 8.644 -9.444 27.795 1.00 80.00 90 MET A O 1
ATOM 718 N N . GLY A 1 91 ? 6.828 -10.075 28.945 1.00 84.75 91 GLY A N 1
ATOM 719 C CA . GLY A 1 91 ? 6.425 -8.717 29.320 1.00 84.75 91 GLY A CA 1
ATOM 720 C C . GLY A 1 91 ? 5.598 -8.031 28.230 1.00 84.75 91 GLY A C 1
ATOM 721 O O . GLY A 1 91 ? 4.965 -8.709 27.421 1.00 84.75 91 GLY A O 1
ATOM 722 N N . LEU A 1 92 ? 5.549 -6.694 28.255 1.00 82.81 92 LEU A N 1
ATOM 723 C CA . LEU A 1 92 ? 4.947 -5.895 27.184 1.00 82.81 92 LEU A CA 1
ATOM 724 C C . LEU A 1 92 ? 5.913 -5.870 26.002 1.00 82.81 92 LEU A C 1
ATOM 726 O O . LEU A 1 92 ? 6.984 -5.266 26.088 1.00 82.81 92 LEU A O 1
ATOM 730 N N . LEU A 1 93 ? 5.530 -6.515 24.912 1.00 77.88 93 LEU A N 1
ATOM 731 C CA . LEU A 1 93 ? 6.233 -6.394 23.651 1.00 77.88 93 LEU A CA 1
ATOM 732 C C . LEU A 1 93 ? 5.617 -5.222 22.892 1.00 77.88 93 LEU A C 1
ATOM 734 O O . LEU A 1 93 ? 4.409 -5.188 22.653 1.00 77.88 93 LEU A O 1
ATOM 738 N N . LYS A 1 94 ? 6.460 -4.243 22.567 1.00 77.19 94 LYS A N 1
ATOM 739 C CA . LYS A 1 94 ? 6.056 -3.061 21.809 1.00 77.19 94 LYS A CA 1
ATOM 740 C C . LYS A 1 94 ? 6.292 -3.271 20.325 1.00 77.19 94 LYS A C 1
ATOM 742 O O . LYS A 1 94 ? 7.269 -3.927 19.966 1.00 77.19 94 LYS A O 1
ATOM 747 N N . ASN A 1 95 ? 5.483 -2.635 19.483 1.00 70.88 95 ASN A N 1
ATOM 748 C CA . ASN A 1 95 ? 5.597 -2.726 18.023 1.00 70.88 95 ASN A CA 1
ATOM 749 C C . ASN A 1 95 ? 5.485 -4.176 17.515 1.00 70.88 95 ASN A C 1
ATOM 751 O O . ASN A 1 95 ? 6.265 -4.604 16.666 1.00 70.88 95 ASN A O 1
ATOM 755 N N . MET A 1 96 ? 4.550 -4.951 18.069 1.00 65.88 96 MET A N 1
ATOM 756 C CA . MET A 1 96 ? 4.457 -6.398 17.853 1.00 65.88 96 MET A CA 1
ATOM 757 C C . MET A 1 96 ? 4.016 -6.835 16.453 1.00 65.88 96 MET A C 1
ATOM 759 O O . MET A 1 96 ? 4.014 -8.032 16.170 1.00 65.88 96 MET A O 1
ATOM 763 N N . GLY A 1 97 ? 3.694 -5.898 15.566 1.00 63.44 97 GLY A N 1
ATOM 764 C CA . GLY A 1 97 ? 3.465 -6.186 14.156 1.00 63.44 97 GLY A CA 1
ATOM 765 C C . GLY A 1 97 ? 2.365 -5.338 13.537 1.00 63.44 97 GLY A C 1
ATOM 766 O O . GLY A 1 97 ? 1.769 -4.482 14.195 1.00 63.44 97 GLY A O 1
ATOM 767 N N . GLY A 1 98 ? 2.150 -5.590 12.246 1.00 63.44 98 GLY A N 1
ATOM 768 C CA . GLY A 1 98 ? 1.067 -5.024 11.450 1.00 63.44 98 GLY A CA 1
ATOM 769 C C . GLY A 1 98 ? -0.157 -5.939 11.398 1.00 63.44 98 GLY A C 1
ATOM 770 O O . GLY A 1 98 ? -0.351 -6.822 12.231 1.00 63.44 98 GLY A O 1
ATOM 771 N N . ILE A 1 99 ? -0.997 -5.720 10.399 1.00 61.28 99 ILE A N 1
ATOM 772 C CA . ILE A 1 99 ? -2.296 -6.383 10.260 1.00 61.28 99 ILE A CA 1
ATOM 773 C C . ILE A 1 99 ? -2.137 -7.886 10.054 1.00 61.28 99 ILE A C 1
ATOM 775 O O . ILE A 1 99 ? -1.241 -8.332 9.341 1.00 61.28 99 ILE A O 1
ATOM 779 N N . GLY A 1 100 ? -3.004 -8.660 10.706 1.00 60.12 100 GLY A N 1
ATOM 780 C CA . GLY A 1 100 ? -2.940 -10.122 10.721 1.00 60.12 100 GLY A CA 1
ATOM 781 C C . GLY A 1 100 ? -1.924 -10.701 11.714 1.00 60.12 100 GLY A C 1
ATOM 782 O O . GLY A 1 100 ? -1.898 -11.910 11.906 1.00 60.12 100 GLY A O 1
ATOM 783 N N . ALA A 1 101 ? -1.117 -9.875 12.399 1.00 65.00 101 ALA A N 1
ATOM 784 C CA . ALA A 1 101 ? -0.211 -10.359 13.449 1.00 65.00 101 ALA A CA 1
ATOM 785 C C . ALA A 1 101 ? -0.943 -10.762 14.741 1.00 65.00 101 ALA A C 1
ATOM 787 O O . ALA A 1 101 ? -0.397 -11.506 15.555 1.00 65.00 101 ALA A O 1
ATOM 788 N N . HIS A 1 102 ? -2.158 -10.249 14.943 1.00 69.06 102 HIS A N 1
ATOM 789 C CA . HIS A 1 102 ? -2.929 -10.445 16.165 1.00 69.06 102 HIS A CA 1
ATOM 790 C C . HIS A 1 102 ? -4.069 -11.463 15.976 1.00 69.06 102 HIS A C 1
ATOM 792 O O . HIS A 1 102 ? -4.209 -12.372 16.797 1.00 69.06 102 HIS A O 1
ATOM 798 N N . SER A 1 103 ? -4.838 -11.382 14.884 1.00 79.50 103 SER A N 1
ATOM 799 C CA . SER A 1 103 ? -5.859 -12.376 14.528 1.00 79.50 103 SER A CA 1
ATOM 800 C C . SER A 1 103 ? -6.262 -12.323 13.048 1.00 79.50 103 SER A C 1
ATOM 802 O O . SER A 1 103 ? -6.107 -11.291 12.393 1.00 79.50 103 SER A O 1
ATOM 804 N N . ASP A 1 104 ? -6.870 -13.402 12.541 1.00 85.81 104 ASP A N 1
ATOM 805 C CA . ASP A 1 104 ? -7.500 -13.427 11.208 1.00 85.81 104 ASP A CA 1
ATOM 806 C C . ASP A 1 104 ? -8.622 -12.380 11.086 1.00 85.81 104 ASP A C 1
ATOM 808 O O . ASP A 1 104 ? -8.840 -11.808 10.020 1.00 85.81 104 ASP A O 1
ATOM 812 N N . ALA A 1 105 ? -9.305 -12.070 12.194 1.00 84.81 105 ALA A N 1
ATOM 813 C CA . ALA A 1 105 ? -10.353 -11.053 12.225 1.00 84.81 105 ALA A CA 1
ATOM 814 C C . ALA A 1 105 ? -9.816 -9.649 11.897 1.00 84.81 105 ALA A C 1
ATOM 816 O O . ALA A 1 105 ? -10.519 -8.867 11.259 1.00 84.81 105 ALA A O 1
ATOM 817 N N . ASP A 1 106 ? -8.569 -9.340 12.272 1.00 81.38 106 ASP A N 1
ATOM 818 C CA . ASP A 1 106 ? -7.933 -8.059 11.938 1.00 81.38 106 ASP A CA 1
ATOM 819 C C . ASP A 1 106 ? -7.670 -7.947 10.430 1.00 81.38 106 ASP A C 1
ATOM 821 O O . ASP A 1 106 ? -7.838 -6.877 9.841 1.00 81.38 106 ASP A O 1
ATOM 825 N N . TYR A 1 107 ? -7.293 -9.059 9.790 1.00 84.62 107 TYR A N 1
ATOM 826 C CA . TYR A 1 107 ? -7.132 -9.116 8.339 1.00 84.62 107 TYR A CA 1
ATOM 827 C C . TYR A 1 107 ? -8.472 -8.927 7.618 1.00 84.62 107 TYR A C 1
ATOM 829 O O . TYR A 1 107 ? -8.553 -8.112 6.700 1.00 84.62 107 TYR A O 1
ATOM 837 N N . GLU A 1 108 ? -9.532 -9.608 8.059 1.00 89.50 108 GLU A N 1
ATOM 838 C CA . GLU A 1 108 ? -10.869 -9.448 7.471 1.00 89.50 108 GLU A CA 1
ATOM 839 C C . GLU A 1 108 ? -11.414 -8.023 7.651 1.00 89.50 108 GLU A C 1
ATOM 841 O O . GLU A 1 108 ? -12.002 -7.459 6.726 1.00 89.50 108 GLU A O 1
ATOM 846 N N . ALA A 1 109 ? -11.165 -7.395 8.804 1.00 87.06 109 ALA A N 1
ATOM 847 C CA . ALA A 1 109 ? -11.533 -6.002 9.043 1.00 87.06 109 ALA A CA 1
ATOM 848 C C . ALA A 1 109 ? -10.786 -5.039 8.104 1.00 87.06 109 ALA A C 1
ATOM 850 O O . ALA A 1 109 ? -11.419 -4.178 7.488 1.00 87.06 109 ALA A O 1
ATOM 851 N N . LEU A 1 110 ? -9.465 -5.207 7.938 1.00 88.00 110 LEU A N 1
ATOM 852 C CA . LEU A 1 110 ? -8.696 -4.437 6.954 1.00 88.00 110 LEU A CA 1
ATOM 853 C C . LEU A 1 110 ? -9.252 -4.652 5.549 1.00 88.00 110 LEU A C 1
ATOM 855 O O . LEU A 1 110 ? -9.437 -3.689 4.809 1.00 88.00 110 LEU A O 1
ATOM 859 N N . LYS A 1 111 ? -9.475 -5.905 5.156 1.00 90.81 111 LYS A N 1
ATOM 860 C CA . LYS A 1 111 ? -9.953 -6.240 3.818 1.00 90.81 111 LYS A CA 1
ATOM 861 C C . LYS A 1 111 ? -11.285 -5.551 3.536 1.00 90.81 111 LYS A C 1
ATOM 863 O O . LYS A 1 111 ? -11.410 -4.877 2.517 1.00 90.81 111 LYS A O 1
ATOM 868 N N . ALA A 1 112 ? -12.231 -5.625 4.470 1.00 91.62 112 ALA A N 1
ATOM 869 C CA . ALA A 1 112 ? -13.503 -4.919 4.367 1.00 91.62 112 ALA A CA 1
ATOM 870 C C . ALA A 1 112 ? -13.312 -3.395 4.248 1.00 91.62 112 ALA A C 1
ATOM 872 O O . ALA A 1 112 ? -13.986 -2.758 3.438 1.00 91.62 112 ALA A O 1
ATOM 873 N N . PHE A 1 113 ? -12.371 -2.805 4.995 1.00 90.81 113 PHE A N 1
ATOM 874 C CA . PHE A 1 113 ? -12.034 -1.381 4.874 1.00 90.81 113 PHE A CA 1
ATOM 875 C C . PHE A 1 113 ? -11.463 -1.035 3.495 1.00 90.81 113 PHE A C 1
ATOM 877 O O . PHE A 1 113 ? -11.855 -0.041 2.889 1.00 90.81 113 PHE A O 1
ATOM 884 N N . VAL A 1 114 ? -10.565 -1.865 2.968 1.00 90.75 114 VAL A N 1
ATOM 885 C CA . VAL A 1 114 ? -9.972 -1.686 1.638 1.00 90.75 114 VAL A CA 1
ATOM 886 C C . VAL A 1 114 ? -11.027 -1.821 0.538 1.00 90.75 114 VAL A C 1
ATOM 888 O O . VAL A 1 114 ? -11.005 -1.061 -0.429 1.00 90.75 114 VAL A O 1
ATOM 891 N N . GLU A 1 115 ?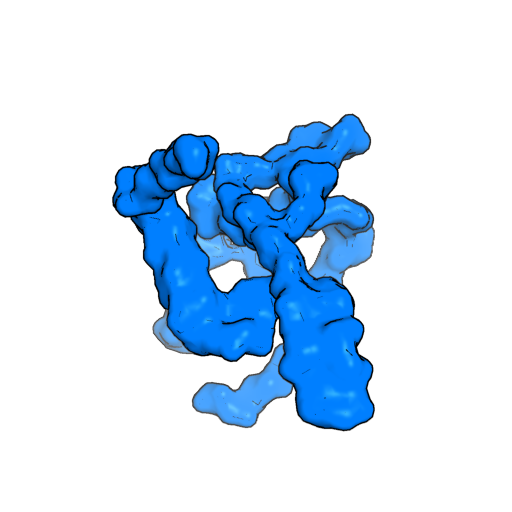 -11.962 -2.756 0.662 1.00 92.12 115 GLU A N 1
ATOM 892 C CA . GLU A 1 115 ? -12.998 -2.998 -0.346 1.00 92.12 115 GLU A CA 1
ATOM 893 C C . GLU A 1 115 ? -14.148 -1.985 -0.272 1.00 92.12 115 GLU A C 1
ATOM 895 O O . GLU A 1 115 ? -14.749 -1.651 -1.292 1.00 92.12 115 GLU A O 1
ATOM 900 N N . SER A 1 116 ? -14.479 -1.487 0.919 1.00 92.50 116 SER A N 1
ATOM 901 C CA . SER A 1 116 ? -15.630 -0.608 1.155 1.00 92.50 116 SER A CA 1
ATOM 902 C C . SER A 1 116 ? -15.343 0.430 2.245 1.00 92.50 116 SER A C 1
ATOM 904 O O . SER A 1 116 ? -16.002 0.439 3.281 1.00 92.50 116 SER A O 1
ATOM 906 N N . PRO A 1 117 ? -14.416 1.380 2.030 1.00 89.50 117 PRO A N 1
ATOM 907 C CA . PRO A 1 117 ? -14.023 2.331 3.075 1.00 89.50 117 PRO A CA 1
ATOM 908 C C . PRO A 1 117 ? -15.198 3.190 3.564 1.00 89.50 117 PRO A C 1
ATOM 910 O O . PRO A 1 117 ? -15.266 3.545 4.735 1.00 89.50 117 PRO A O 1
ATOM 913 N N . SER A 1 118 ? -16.187 3.459 2.705 1.00 89.44 118 SER A N 1
ATOM 914 C CA . SER A 1 118 ? -17.393 4.216 3.063 1.00 89.44 118 SER A CA 1
ATOM 915 C C . SER A 1 118 ? -18.314 3.515 4.068 1.00 89.44 118 SER A C 1
ATOM 917 O O . SER A 1 118 ? -19.198 4.166 4.621 1.00 89.44 118 SER A O 1
ATOM 919 N N . SER A 1 119 ? -18.171 2.201 4.286 1.00 91.62 119 SER A N 1
ATOM 920 C CA . SER A 1 119 ? -18.935 1.500 5.328 1.00 91.62 119 SER A CA 1
ATOM 921 C C . SER A 1 119 ? -18.355 1.706 6.726 1.00 91.62 119 SER A C 1
ATOM 923 O O . SER A 1 119 ? -19.022 1.385 7.707 1.00 91.62 119 SER A O 1
ATOM 925 N N . PHE A 1 120 ? -17.140 2.245 6.828 1.00 87.69 120 PHE A N 1
ATOM 926 C CA . PHE A 1 120 ? -16.480 2.550 8.087 1.00 87.69 120 PHE A CA 1
ATOM 927 C C . PHE A 1 120 ? -16.748 4.010 8.425 1.00 87.69 120 PHE A C 1
ATOM 929 O O . PHE A 1 120 ? -16.391 4.920 7.678 1.00 87.69 120 PHE A O 1
ATOM 936 N N . LYS A 1 121 ? -17.435 4.236 9.542 1.00 83.00 121 LYS A N 1
ATOM 937 C CA . LYS A 1 121 ? -17.642 5.582 10.068 1.00 83.00 121 LYS A CA 1
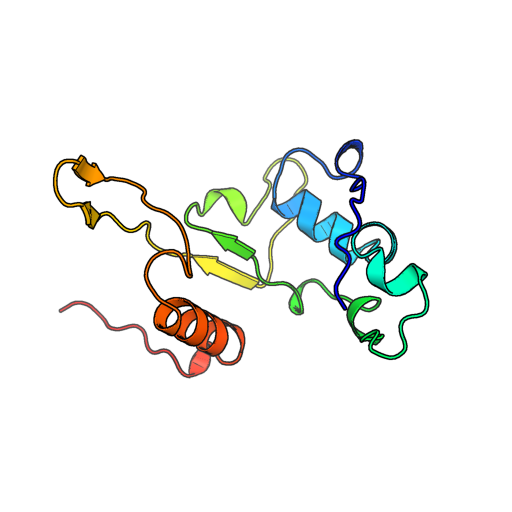ATOM 938 C C . LYS A 1 121 ? -16.460 5.949 10.948 1.00 83.00 121 LYS A C 1
ATOM 940 O O . LYS A 1 121 ? -15.940 5.101 11.666 1.00 83.00 121 LYS A O 1
ATOM 945 N N . GLU A 1 122 ? -16.080 7.217 10.912 1.00 74.81 122 GLU A N 1
ATOM 946 C CA . GLU A 1 122 ? -15.221 7.780 11.941 1.00 74.81 122 GLU A CA 1
ATOM 947 C C . GLU A 1 122 ? -15.984 7.722 13.269 1.00 74.81 122 GLU A C 1
ATOM 949 O O . GLU A 1 122 ? -17.038 8.346 13.420 1.00 74.81 122 GLU A O 1
ATOM 954 N N . GLU A 1 123 ? -15.499 6.921 14.214 1.00 65.88 123 GLU A N 1
ATOM 955 C CA . GLU A 1 123 ? -15.940 7.039 15.597 1.00 65.88 123 GLU A CA 1
ATOM 956 C C . GLU A 1 123 ? -15.218 8.245 16.191 1.00 65.88 123 GLU A C 1
ATOM 958 O O . GLU A 1 123 ? -14.035 8.190 16.528 1.00 65.88 123 GLU A O 1
ATOM 963 N N . SER A 1 124 ? -15.925 9.369 16.278 1.00 52.12 124 SER A N 1
ATOM 964 C CA . SER A 1 124 ? -15.488 10.494 17.093 1.00 52.12 124 SER A CA 1
ATOM 965 C C . SER A 1 124 ? -15.380 10.018 18.541 1.00 52.12 124 SER A C 1
ATOM 967 O O . SER A 1 124 ? -16.388 9.673 19.157 1.00 52.12 124 SER A O 1
ATOM 969 N N . LEU A 1 125 ? -14.151 9.970 19.059 1.00 49.97 125 LEU A N 1
ATOM 970 C CA . LEU A 1 125 ? -13.873 9.749 20.475 1.00 49.97 125 LEU A CA 1
ATOM 971 C C . LEU A 1 125 ? -14.405 10.963 21.256 1.00 49.97 125 LEU A C 1
ATOM 973 O O . LEU A 1 125 ? -13.744 12.002 21.295 1.00 49.97 125 LEU A O 1
ATOM 977 N N . GLU A 1 126 ? -15.616 10.848 21.808 1.00 41.16 126 GLU A N 1
ATOM 978 C CA . GLU A 1 126 ? -16.145 11.756 22.842 1.00 41.16 126 GLU A CA 1
ATOM 979 C C . GLU A 1 126 ? -15.551 11.446 24.223 1.00 41.16 126 GLU A C 1
ATOM 981 O O . GLU A 1 126 ? -15.404 10.247 24.565 1.00 41.16 126 GLU A O 1
#

pLDDT: mean 84.11, std 12.24, range [41.16, 96.94]

Sequence (126 aa):
GDQWNAFAPPVQDAGDHKADVLAAVVREPDAWLPQYRCGDEEAVPELLQLRPESVVLVDDQASNFENPVSGEQVLRYCQVARYDAHYRRMGLLKNMGGIGAHSDADYEALKAFVESPSSFKEESLE

Foldseek 3Di:
DPDDDDDDAPVVPQDPALLSVLVVCQVQVCSHPVVVVVPDPPDPVCSRNDDLLNDEAEEQDPCRQADPVVRRGRPHYHHDDFDWDQDDPPGTDGSQDDAPSVHPVSVVVVVCCSVCVVVDDPDDDD

Secondary structure (DSSP, 8-state):
---PPP----GGGS-SSHHHHHHHHHH-HHHH-GGGTTT-TT--GGGGS--GGG--EEES-GGGGB-TTT--B-SSEEE-PPP-EEETTTEEESS--STTSS-HHHHHHHHHHHH-GGGS------

Radius of gyration: 17.63 Å; chains: 1; bounding box: 36×41×48 Å

Organism: Alexandrium catenella (NCBI:txid2925)